Protein AF-A0A959PWI1-F1 (afdb_monomer_lite)

Radius of gyration: 23.61 Å; chains: 1; bounding box: 66×36×61 Å

Secondary structure (DSSP, 8-state):
-EEEEEEEEEEEEE-TT-B-TTS-B-GGG-EEEEEEEEEEEEEEEEEE--SSSEEEEEEEEEEEEEEETTTEEEEEEEEEEEEEEEETTEEEEEEEESTT-EEEEEEE---HHHHHHHHHTTPPPPPSEEEEEEPPEEEEEEEE-EEETTEEE--EEEEEEE-S---

pLDDT: mean 90.98, std 7.16, range [58.31, 98.19]

Foldseek 3Di:
DKDKDKDKDWFAWDCLPQADPVRDGDPVPTDIFMKMKMKIKDKDKDWDDDPAFIKMKIKIWIWMWIDTGQFKIWIKIFMKIKMWTGGPQKIKIKIKTRAVWIKIWMATDDDPSSVVSCVVVVHDDPDRTDIDTAFIKMKIKIWGWDDDDPDIDIDMDIDIDTPPDDD

Sequence (167 aa):
GLSLVRFGIDGIPNTLSLYDSDGSINYDNVVEFSAADYAFFLSYAQPVKIKKGSLSVGGNVKVVRRIIGSFANSWGFGLDLGAQYHLGNFKLGFVGKDITSTFNAWKVNFTEEEKQVLIQTGNTLPDINSSEVTNPSFILGAGYHFGFKKIGFTPEVNLIATTDGRR

Structure (mmCIF, N/CA/C/O backbone):
data_AF-A0A959PWI1-F1
#
_entry.id   AF-A0A959PWI1-F1
#
loop_
_atom_site.group_PDB
_atom_site.id
_atom_site.type_symbol
_atom_site.label_atom_id
_atom_site.label_alt_id
_atom_site.label_comp_id
_atom_site.label_asym_id
_atom_site.label_entity_id
_atom_site.label_seq_id
_atom_site.pdbx_PDB_ins_code
_atom_site.Cartn_x
_atom_site.Cartn_y
_atom_site.Cartn_z
_atom_site.occupancy
_atom_site.B_iso_or_equiv
_atom_site.auth_seq_id
_atom_site.auth_comp_id
_atom_site.auth_asym_id
_atom_site.auth_atom_id
_atom_site.pdbx_PDB_model_num
ATOM 1 N N . GLY A 1 1 ? 13.957 7.698 -1.037 1.00 94.44 1 GLY A N 1
ATOM 2 C CA . GLY A 1 1 ? 12.761 8.554 -1.096 1.00 94.44 1 GLY A CA 1
ATOM 3 C C . GLY A 1 1 ? 11.857 8.231 0.070 1.00 94.44 1 GLY A C 1
ATOM 4 O O . GLY A 1 1 ? 11.845 7.085 0.506 1.00 94.44 1 GLY A O 1
ATOM 5 N N . LEU A 1 2 ? 11.137 9.232 0.564 1.00 96.94 2 LEU A N 1
ATOM 6 C CA . LEU A 1 2 ? 10.097 9.091 1.581 1.00 96.94 2 LEU A CA 1
ATOM 7 C C . LEU A 1 2 ? 8.773 9.526 0.959 1.00 96.94 2 LEU A C 1
ATOM 9 O O . LEU A 1 2 ? 8.745 10.526 0.242 1.00 96.94 2 LEU A O 1
ATOM 13 N N . SER A 1 3 ? 7.700 8.789 1.216 1.00 96.88 3 SER A N 1
ATOM 14 C CA . SER A 1 3 ? 6.357 9.195 0.796 1.00 96.88 3 SER A CA 1
ATOM 15 C C . SER A 1 3 ? 5.309 8.771 1.814 1.00 96.88 3 SER A C 1
ATOM 17 O O . SER A 1 3 ? 5.500 7.798 2.545 1.00 96.88 3 SER A O 1
ATOM 19 N N . LEU A 1 4 ? 4.217 9.526 1.852 1.00 96.56 4 LEU A N 1
ATOM 20 C CA . LEU A 1 4 ? 3.047 9.274 2.675 1.00 96.56 4 LEU A CA 1
ATOM 21 C C . LEU A 1 4 ? 1.815 9.342 1.778 1.00 96.56 4 LEU A C 1
ATOM 23 O O . LEU A 1 4 ? 1.640 10.308 1.037 1.00 96.56 4 LEU A O 1
ATOM 27 N N . VAL A 1 5 ? 0.963 8.332 1.880 1.00 96.44 5 VAL A N 1
ATOM 28 C CA . VAL A 1 5 ? -0.358 8.297 1.256 1.00 96.44 5 VAL A CA 1
ATOM 29 C C . VAL A 1 5 ? -1.400 8.216 2.363 1.00 96.44 5 VAL A C 1
ATOM 31 O O . VAL A 1 5 ? -1.258 7.411 3.282 1.00 96.44 5 VAL A O 1
ATOM 34 N N . ARG A 1 6 ? -2.442 9.045 2.277 1.00 95.50 6 ARG A N 1
ATOM 35 C CA . ARG A 1 6 ? -3.629 8.966 3.135 1.00 95.50 6 ARG A CA 1
ATOM 36 C C . ARG A 1 6 ? -4.852 8.737 2.259 1.00 95.50 6 ARG A C 1
ATOM 38 O O . ARG A 1 6 ? -5.075 9.497 1.319 1.00 95.50 6 ARG A O 1
ATOM 45 N N . PHE A 1 7 ? -5.655 7.749 2.619 1.00 96.38 7 PHE A N 1
ATOM 46 C CA . PHE A 1 7 ? -7.010 7.559 2.118 1.00 96.38 7 PHE A CA 1
ATOM 47 C C . PHE A 1 7 ? -7.975 7.627 3.300 1.00 96.38 7 PHE A C 1
ATOM 49 O O . PHE A 1 7 ? -7.650 7.130 4.373 1.00 96.38 7 PHE A O 1
ATOM 56 N N . GLY A 1 8 ? -9.126 8.273 3.150 1.00 95.25 8 GLY A N 1
ATOM 57 C CA . GLY A 1 8 ? -10.073 8.381 4.251 1.00 95.25 8 GLY A CA 1
ATOM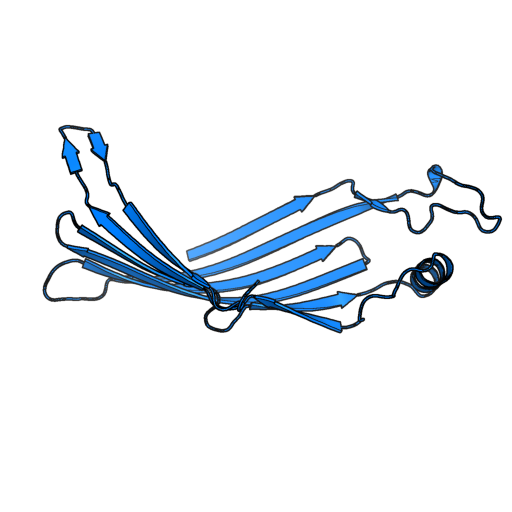 58 C C . GLY A 1 8 ? -11.479 8.715 3.794 1.00 95.25 8 GLY A C 1
ATOM 59 O O . GLY A 1 8 ? -11.670 9.287 2.720 1.00 95.25 8 GLY A O 1
ATOM 60 N N . ILE A 1 9 ? -12.434 8.323 4.626 1.00 96.19 9 ILE A N 1
ATOM 61 C CA . ILE A 1 9 ? -13.864 8.549 4.463 1.00 96.19 9 ILE A CA 1
ATOM 62 C C . ILE A 1 9 ?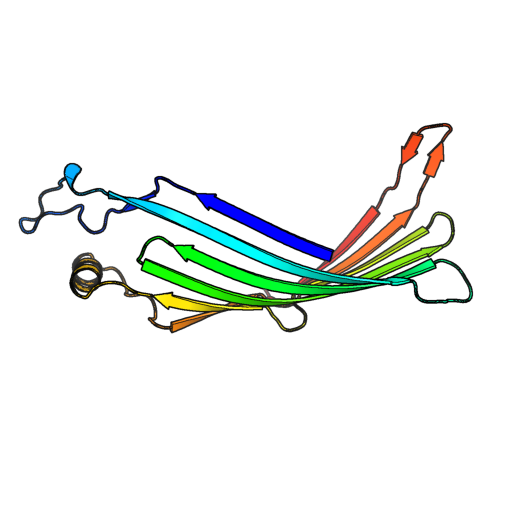 -14.357 9.108 5.795 1.00 96.19 9 ILE A C 1
ATOM 64 O O . ILE A 1 9 ? -14.191 8.472 6.836 1.00 96.19 9 ILE A O 1
ATOM 68 N N . ASP A 1 10 ? -14.937 10.299 5.746 1.00 94.81 10 ASP A N 1
ATOM 69 C CA . ASP A 1 10 ? -15.549 10.962 6.893 1.00 94.81 10 ASP A CA 1
ATOM 70 C C . ASP A 1 10 ? -17.080 10.824 6.814 1.00 94.81 10 ASP A C 1
ATOM 72 O O . ASP A 1 10 ? -17.620 10.491 5.757 1.00 94.81 10 ASP A O 1
ATOM 76 N N . GLY A 1 11 ? -17.779 11.076 7.924 1.00 93.81 11 GLY A N 1
ATOM 77 C CA . GLY A 1 11 ? -19.246 11.098 7.954 1.00 93.81 11 GLY A CA 1
ATOM 78 C C . GLY A 1 11 ? -19.909 9.723 7.841 1.00 93.81 11 GLY A C 1
ATOM 79 O O . GLY A 1 11 ? -20.997 9.607 7.282 1.00 93.81 11 GLY A O 1
ATOM 80 N N . ILE A 1 12 ? -19.260 8.659 8.324 1.00 94.50 12 ILE A N 1
ATOM 81 C CA . ILE A 1 12 ? -19.859 7.322 8.354 1.00 94.50 12 ILE A CA 1
ATOM 82 C C . ILE A 1 12 ? -20.842 7.272 9.534 1.00 94.50 12 ILE A C 1
ATOM 84 O O . ILE A 1 12 ? -20.409 7.453 10.673 1.00 94.50 12 ILE A O 1
ATOM 88 N N . PRO A 1 13 ? -22.143 7.026 9.312 1.00 93.38 13 PRO A N 1
ATOM 89 C CA . PRO A 1 13 ? -23.112 6.960 10.399 1.00 93.38 13 PRO A CA 1
ATOM 90 C C . PRO A 1 13 ? -22.882 5.713 11.265 1.00 93.38 13 PRO A C 1
ATOM 92 O O . PRO A 1 13 ? -22.865 4.586 10.768 1.00 93.38 13 PRO A O 1
ATOM 95 N N . ASN A 1 14 ? -22.720 5.911 12.573 1.00 91.94 14 ASN A N 1
ATOM 96 C CA . ASN A 1 14 ? -22.675 4.859 13.580 1.00 91.94 14 ASN A CA 1
ATOM 97 C C . ASN A 1 14 ? -24.091 4.542 14.066 1.00 91.94 14 ASN A C 1
ATOM 99 O O . ASN A 1 14 ? -24.740 5.369 14.706 1.00 91.94 14 ASN A O 1
ATOM 103 N N . THR A 1 15 ? -24.544 3.319 13.813 1.00 90.25 15 THR A N 1
ATOM 104 C CA . THR A 1 15 ? -25.885 2.854 14.181 1.00 90.25 15 THR A CA 1
ATOM 105 C C . THR A 1 15 ? -25.904 1.956 15.414 1.00 90.25 15 THR A C 1
ATOM 107 O O . THR A 1 15 ? -26.931 1.336 15.678 1.00 90.25 15 THR A O 1
ATOM 110 N N . LEU A 1 16 ? -24.804 1.857 16.174 1.00 87.69 16 LEU A N 1
ATOM 111 C CA . LEU A 1 16 ? -24.778 1.066 17.410 1.00 87.69 16 LEU A CA 1
ATOM 112 C C . LEU A 1 16 ? -25.868 1.526 18.387 1.00 87.69 16 LEU A C 1
ATOM 114 O O . LEU A 1 16 ? -26.552 0.695 18.961 1.00 87.69 16 LEU A O 1
ATOM 118 N N . SER A 1 17 ? -26.113 2.828 18.504 1.00 86.06 17 SER A N 1
ATOM 119 C CA . SER A 1 17 ? -27.112 3.374 19.435 1.00 86.06 17 SER A CA 1
ATOM 120 C C . SER A 1 17 ? -28.470 3.682 18.787 1.00 86.06 17 SER A C 1
ATOM 122 O O . SER A 1 17 ? -29.231 4.481 19.322 1.00 86.06 17 SER A O 1
ATOM 124 N N . LEU A 1 18 ? -28.786 3.093 17.625 1.00 87.56 18 LEU A N 1
ATOM 125 C CA . LEU A 1 18 ? -30.006 3.420 16.866 1.00 87.56 18 LEU A CA 1
ATOM 126 C C . LEU A 1 18 ? -31.306 3.047 17.603 1.00 87.56 18 LEU A C 1
ATOM 128 O O . LEU A 1 18 ? -32.335 3.687 17.390 1.00 87.56 18 LEU A O 1
ATOM 132 N N . TYR A 1 19 ? -31.266 1.998 18.423 1.00 85.44 19 TYR A N 1
ATOM 133 C CA . TYR A 1 19 ? -32.418 1.525 19.183 1.00 85.44 19 TYR A CA 1
ATOM 134 C C . TYR A 1 19 ? -32.322 1.979 20.637 1.00 85.44 19 TYR A C 1
ATOM 136 O O . TYR A 1 19 ? -31.300 1.753 21.289 1.00 85.44 19 TYR A O 1
ATOM 144 N N . ASP A 1 20 ? -33.400 2.565 21.149 1.00 83.81 20 ASP A N 1
ATOM 145 C CA . ASP A 1 20 ? -33.546 2.845 22.574 1.00 83.81 20 ASP A CA 1
ATOM 146 C C . ASP A 1 20 ? -33.855 1.552 23.352 1.00 83.81 20 ASP A C 1
ATOM 148 O O . ASP A 1 20 ? -34.206 0.511 22.790 1.00 83.81 20 ASP A O 1
ATOM 152 N N . SER A 1 21 ? -33.737 1.601 24.682 1.00 81.44 21 SER A N 1
ATOM 153 C CA . SER A 1 21 ? -33.939 0.430 25.556 1.00 81.44 21 SER A CA 1
ATOM 154 C C . SER A 1 21 ? -35.340 -0.196 25.481 1.00 81.44 21 SER A C 1
ATOM 156 O O . SER A 1 21 ? -35.524 -1.337 25.900 1.00 81.44 21 SER A O 1
ATOM 158 N N . ASP A 1 22 ? -36.327 0.541 24.968 1.00 82.69 22 ASP A N 1
ATOM 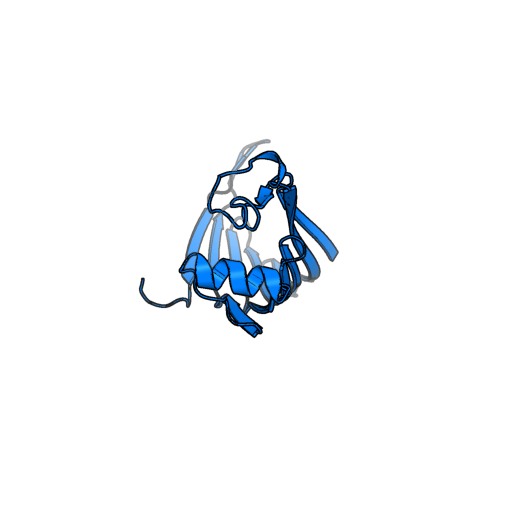159 C CA . ASP A 1 22 ? -37.699 0.075 24.742 1.00 82.69 22 ASP A CA 1
ATOM 160 C C . ASP A 1 22 ? -37.915 -0.524 23.336 1.00 82.69 22 ASP A C 1
ATOM 162 O O . ASP A 1 22 ? -39.016 -0.976 23.017 1.00 82.69 22 ASP A O 1
ATOM 166 N N . GLY A 1 23 ? -36.867 -0.556 22.503 1.00 81.50 23 GLY A N 1
ATOM 167 C CA . GLY A 1 23 ? -36.887 -1.061 21.132 1.00 81.50 23 GLY A CA 1
ATOM 168 C C . GLY A 1 23 ? -37.361 -0.048 20.085 1.00 81.50 23 GLY A C 1
ATOM 169 O O . GLY A 1 23 ? -37.462 -0.407 18.908 1.00 81.50 23 GLY A O 1
ATOM 170 N N . SER A 1 24 ? -37.655 1.196 20.472 1.00 88.75 24 SER A N 1
ATOM 171 C CA . SER A 1 24 ? -37.985 2.266 19.527 1.00 88.75 24 SER A CA 1
ATOM 172 C C . SER A 1 24 ? -36.742 2.762 18.772 1.00 88.75 24 SER A C 1
ATOM 174 O O . SER A 1 24 ? -35.612 2.626 19.238 1.00 88.75 24 SER A O 1
ATOM 176 N N . ILE A 1 25 ? -36.944 3.283 17.555 1.00 89.19 25 ILE A N 1
ATOM 177 C CA . ILE A 1 25 ? -35.861 3.812 16.713 1.00 89.19 25 ILE A CA 1
ATOM 178 C C . ILE A 1 25 ? -35.673 5.293 17.017 1.00 89.19 25 ILE A C 1
ATOM 180 O O . ILE A 1 25 ? -36.618 6.073 16.884 1.00 89.19 25 ILE A O 1
ATOM 184 N N . ASN A 1 26 ? -34.436 5.678 17.313 1.00 89.75 26 ASN A N 1
ATOM 185 C CA . ASN A 1 26 ? -34.058 7.052 17.589 1.00 89.75 26 ASN A CA 1
ATOM 186 C C . ASN A 1 26 ? -32.876 7.477 16.706 1.00 89.75 26 ASN A C 1
ATOM 188 O O . ASN A 1 26 ? -31.718 7.141 16.953 1.00 89.75 26 ASN A O 1
ATOM 192 N N . TYR A 1 27 ? -33.181 8.223 15.641 1.00 89.50 27 TYR A N 1
ATOM 193 C CA . TYR A 1 27 ? -32.173 8.713 14.697 1.00 89.50 27 TYR A CA 1
ATOM 194 C C . TYR A 1 27 ? -31.269 9.800 15.288 1.00 89.50 27 TYR A C 1
ATOM 196 O O . TYR A 1 27 ? -30.164 9.985 14.782 1.00 89.50 27 TYR A O 1
ATOM 204 N N . ASP A 1 28 ? -31.684 10.466 16.370 1.00 91.38 28 ASP A N 1
ATOM 205 C CA . ASP A 1 28 ? -30.864 11.482 17.039 1.00 91.38 28 ASP A CA 1
ATOM 206 C C . ASP A 1 28 ? -29.653 10.853 17.754 1.00 91.38 28 ASP A C 1
ATOM 208 O O . ASP A 1 28 ? -28.665 11.535 18.025 1.00 91.38 28 ASP A O 1
ATOM 212 N N . ASN A 1 29 ? -29.684 9.536 18.002 1.00 88.94 29 ASN A N 1
ATOM 213 C CA . ASN A 1 29 ? -28.569 8.778 18.573 1.00 88.94 29 ASN A CA 1
ATOM 214 C C . ASN A 1 29 ? -27.492 8.398 17.536 1.00 88.94 29 ASN A C 1
ATOM 216 O O . ASN A 1 29 ? -26.442 7.863 17.908 1.00 88.94 29 ASN A O 1
ATOM 220 N N . VAL A 1 30 ? -27.734 8.628 16.239 1.00 90.19 30 VAL A N 1
ATOM 221 C CA . VAL A 1 30 ? -26.766 8.317 15.181 1.00 90.19 30 VAL A CA 1
ATOM 222 C C . VAL A 1 30 ? -25.668 9.374 15.184 1.00 90.19 30 VAL A C 1
ATOM 224 O O . VAL A 1 30 ? -25.877 10.524 14.805 1.00 90.19 30 VAL A O 1
ATOM 227 N N . VAL A 1 31 ? -24.469 8.962 15.585 1.00 91.88 31 VAL A N 1
ATOM 228 C CA . VAL A 1 31 ? -23.263 9.800 15.552 1.00 91.88 31 VAL A CA 1
ATOM 229 C C . VAL A 1 31 ? -22.382 9.419 14.373 1.00 91.88 31 VAL A C 1
ATOM 231 O O . VAL A 1 31 ? -22.376 8.273 13.938 1.00 91.88 31 VAL A O 1
ATOM 234 N N . GLU A 1 32 ? -21.604 10.356 13.849 1.00 93.81 32 GLU A N 1
ATOM 235 C CA . GLU A 1 32 ? -20.686 10.073 12.746 1.00 93.81 32 GLU A CA 1
ATOM 236 C C . GLU A 1 32 ? -19.307 9.631 13.249 1.00 93.81 32 GLU A C 1
ATOM 238 O O . GLU A 1 32 ? -18.803 10.108 14.268 1.00 93.81 32 GLU A O 1
ATOM 243 N N . PHE A 1 33 ? -18.657 8.750 12.493 1.00 94.62 33 PHE A N 1
ATOM 244 C CA . PHE A 1 33 ? -17.242 8.426 12.640 1.00 94.62 33 PHE A CA 1
ATOM 245 C C . PHE A 1 33 ? -16.529 8.492 11.288 1.00 94.62 33 PHE A C 1
ATOM 247 O O . PHE A 1 33 ? -17.148 8.614 10.231 1.00 94.62 33 PHE A O 1
ATOM 254 N N . SER A 1 34 ? -15.202 8.411 11.313 1.00 95.19 34 SER A N 1
ATOM 255 C CA . SER A 1 34 ? -14.381 8.357 10.107 1.00 95.19 34 SER A CA 1
ATOM 256 C C . SER A 1 34 ? -13.518 7.104 10.065 1.00 95.19 34 SER A C 1
ATOM 258 O O . SER A 1 34 ? -13.176 6.514 11.093 1.00 95.19 34 SER A O 1
ATOM 260 N N . ALA A 1 35 ? -13.149 6.701 8.856 1.00 95.69 35 ALA A N 1
ATOM 261 C CA . ALA A 1 35 ? -12.151 5.676 8.609 1.00 95.69 35 ALA A CA 1
ATOM 262 C C . ALA A 1 35 ? -10.994 6.280 7.811 1.00 95.69 35 ALA A C 1
ATOM 264 O O . ALA A 1 35 ? -11.211 7.050 6.874 1.00 95.69 35 ALA A O 1
ATOM 265 N N . ALA A 1 36 ? -9.760 5.946 8.176 1.00 96.56 36 ALA A N 1
ATOM 266 C CA . ALA A 1 36 ? -8.573 6.443 7.500 1.00 96.56 36 ALA A CA 1
ATOM 267 C C . ALA A 1 36 ? -7.445 5.408 7.469 1.00 96.56 36 ALA A C 1
ATOM 269 O O . ALA A 1 36 ? -7.081 4.822 8.489 1.00 96.56 36 ALA A O 1
ATOM 270 N N . ASP A 1 37 ? -6.836 5.285 6.296 1.00 95.19 37 ASP A N 1
ATOM 271 C CA . ASP A 1 37 ? -5.685 4.446 6.008 1.00 95.19 37 ASP A CA 1
ATOM 272 C C . ASP A 1 37 ? -4.489 5.337 5.666 1.00 95.19 37 ASP A C 1
ATOM 274 O O . ASP A 1 37 ? -4.534 6.163 4.750 1.00 95.19 37 ASP A O 1
ATOM 278 N N . TYR A 1 38 ? -3.395 5.150 6.393 1.00 96.12 38 TYR A N 1
ATOM 279 C CA . TYR A 1 38 ? -2.122 5.823 6.172 1.00 96.12 38 TYR A CA 1
ATOM 280 C C . TYR A 1 38 ? -1.088 4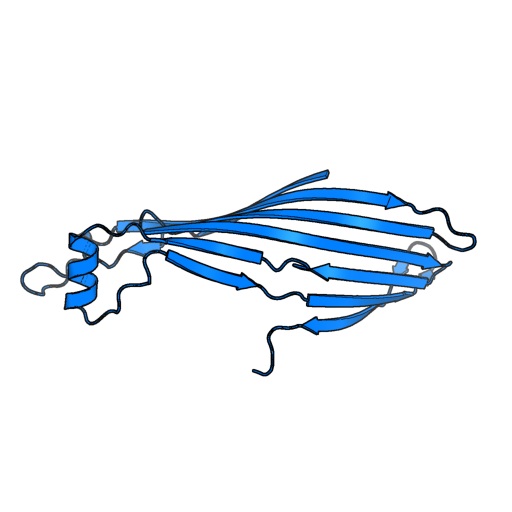.799 5.724 1.00 96.12 38 TYR A C 1
ATOM 282 O O . TYR A 1 38 ? -0.914 3.776 6.378 1.00 96.12 38 TYR A O 1
ATOM 290 N N . ALA A 1 39 ? -0.366 5.082 4.645 1.00 94.81 39 ALA A N 1
ATOM 291 C CA . ALA A 1 39 ? 0.740 4.257 4.179 1.00 94.81 39 ALA A CA 1
ATOM 292 C C . ALA A 1 39 ? 2.006 5.106 4.052 1.00 94.81 39 ALA A C 1
ATOM 294 O O . ALA A 1 39 ? 2.073 6.044 3.253 1.00 94.81 39 ALA A O 1
ATOM 295 N N . PHE A 1 40 ? 3.011 4.766 4.849 1.00 96.56 40 PHE A N 1
ATOM 296 C CA . PHE A 1 40 ? 4.336 5.369 4.825 1.00 96.56 40 PHE A CA 1
ATOM 297 C C . PHE A 1 40 ? 5.274 4.461 4.043 1.00 96.56 40 PHE A C 1
ATOM 299 O O . PHE A 1 40 ? 5.382 3.278 4.359 1.00 96.56 40 PHE A O 1
ATOM 306 N N . PHE A 1 41 ? 5.987 5.014 3.065 1.00 96.12 41 PHE A N 1
ATOM 307 C CA . PHE A 1 41 ? 6.966 4.267 2.284 1.00 96.12 41 PHE A CA 1
ATOM 308 C C . PHE A 1 41 ? 8.354 4.873 2.422 1.00 96.12 41 PHE A C 1
ATOM 310 O O . PHE A 1 41 ? 8.567 6.057 2.135 1.00 96.12 41 PHE A O 1
ATOM 317 N N . LEU A 1 42 ? 9.317 4.022 2.762 1.00 97.25 42 LEU A N 1
ATOM 318 C CA . LEU A 1 42 ? 10.738 4.294 2.607 1.00 97.25 42 LEU A CA 1
ATOM 319 C C . LEU A 1 42 ? 11.239 3.494 1.409 1.00 97.25 42 LEU A C 1
ATOM 321 O O . LEU A 1 42 ? 11.198 2.268 1.409 1.00 97.25 42 LEU A O 1
ATOM 325 N N . SER A 1 43 ? 11.693 4.190 0.372 1.00 96.75 43 SER A N 1
ATOM 326 C CA . SER A 1 43 ? 12.136 3.572 -0.883 1.00 96.75 43 SER A CA 1
ATOM 327 C C . SER A 1 43 ? 13.603 3.861 -1.160 1.00 96.75 43 SER A C 1
ATOM 329 O O . SER A 1 43 ? 14.062 4.995 -0.989 1.00 96.75 43 SER A O 1
ATOM 331 N N . TYR A 1 44 ? 14.323 2.871 -1.670 1.00 96.94 44 TYR A N 1
ATOM 332 C CA . TYR A 1 44 ? 15.693 3.027 -2.146 1.00 96.94 44 TYR A CA 1
ATOM 333 C C . TYR A 1 44 ? 15.883 2.268 -3.456 1.00 96.94 44 TYR A C 1
ATOM 335 O O . TYR A 1 44 ? 15.403 1.148 -3.605 1.00 96.94 44 TYR A O 1
ATOM 343 N N . ALA A 1 45 ? 16.584 2.878 -4.406 1.00 96.81 45 ALA A N 1
ATOM 344 C CA . ALA A 1 45 ? 16.919 2.259 -5.678 1.00 96.81 45 ALA A CA 1
ATOM 345 C C . ALA A 1 45 ? 18.302 2.723 -6.126 1.00 96.81 45 ALA A C 1
ATOM 347 O O . ALA A 1 45 ? 18.694 3.863 -5.871 1.00 96.81 45 ALA A O 1
ATOM 348 N N . GLN A 1 46 ? 19.024 1.839 -6.806 1.00 96.56 46 GLN A N 1
ATOM 349 C CA . GLN A 1 46 ? 20.347 2.119 -7.337 1.00 96.56 46 GLN A CA 1
ATOM 350 C C . GLN A 1 46 ? 20.529 1.503 -8.731 1.00 96.56 46 GLN A C 1
ATOM 352 O O . GLN A 1 46 ? 20.035 0.399 -8.991 1.00 96.56 46 GLN A O 1
ATOM 357 N N . PRO A 1 47 ? 21.249 2.191 -9.634 1.00 96.69 47 PRO A N 1
ATOM 358 C CA . PRO A 1 47 ? 21.699 1.586 -10.875 1.00 96.69 47 PRO A CA 1
ATOM 359 C C . PRO A 1 47 ? 22.790 0.544 -10.592 1.00 96.69 47 PRO A C 1
ATOM 361 O O . PRO A 1 47 ? 23.692 0.764 -9.783 1.00 96.69 47 PRO A O 1
ATOM 364 N N . VAL A 1 48 ? 22.739 -0.579 -11.299 1.00 95.88 48 VAL A N 1
ATOM 365 C CA . VAL A 1 48 ? 23.713 -1.671 -11.233 1.00 95.88 48 VAL A CA 1
ATOM 366 C C . VAL A 1 48 ? 24.537 -1.670 -12.513 1.00 95.88 48 VAL A C 1
ATOM 368 O O . VAL A 1 48 ? 24.001 -1.676 -13.623 1.00 95.88 48 VAL A O 1
ATOM 371 N N . LYS A 1 49 ? 25.866 -1.678 -12.369 1.00 91.38 49 LYS A N 1
ATOM 372 C CA . LYS A 1 49 ? 26.781 -1.717 -13.515 1.00 91.38 49 LYS A CA 1
ATOM 373 C C . LYS A 1 49 ? 26.692 -3.070 -14.214 1.00 91.38 49 LYS A C 1
ATOM 375 O O . LYS A 1 49 ? 26.998 -4.101 -13.623 1.00 91.38 49 LYS A O 1
ATOM 380 N N . ILE A 1 50 ? 26.343 -3.048 -15.494 1.00 93.94 50 ILE A N 1
ATOM 381 C CA . ILE A 1 50 ? 26.264 -4.230 -16.354 1.00 93.94 50 ILE A CA 1
ATOM 382 C C . ILE A 1 50 ? 26.887 -3.936 -17.720 1.00 93.94 50 ILE A C 1
ATOM 384 O O . ILE A 1 50 ? 26.976 -2.787 -18.142 1.00 93.94 50 ILE A O 1
ATOM 388 N N . LYS A 1 51 ? 27.343 -4.983 -18.420 1.00 90.56 51 LYS A N 1
ATOM 389 C CA . LYS A 1 51 ? 28.101 -4.841 -19.678 1.00 90.56 51 LYS A CA 1
ATOM 390 C C . LYS A 1 51 ? 27.276 -4.268 -20.837 1.00 90.56 51 LYS A C 1
ATOM 392 O O . LYS A 1 51 ? 27.849 -3.682 -21.749 1.00 90.56 51 LYS A O 1
ATOM 397 N N . LYS A 1 52 ? 25.956 -4.481 -20.841 1.00 91.31 52 LYS A N 1
ATOM 398 C CA . LYS A 1 52 ? 25.036 -4.016 -21.890 1.00 91.31 52 LYS A CA 1
ATOM 399 C C . LYS A 1 52 ? 23.717 -3.557 -21.278 1.00 91.31 52 LYS A C 1
ATOM 401 O O . LYS A 1 52 ? 23.097 -4.318 -20.539 1.00 91.31 52 LYS A O 1
ATOM 406 N N . GLY A 1 53 ? 23.263 -2.370 -21.666 1.00 92.31 53 GLY A N 1
ATOM 407 C CA . GLY A 1 53 ? 22.025 -1.773 -21.167 1.00 92.31 53 GLY A CA 1
ATOM 408 C C . GLY A 1 53 ? 22.185 -1.112 -19.796 1.00 92.31 53 GLY A C 1
ATOM 409 O O . GLY A 1 53 ? 23.298 -0.918 -19.312 1.00 92.31 53 GLY A O 1
ATOM 410 N N . SER A 1 54 ? 21.057 -0.757 -19.191 1.00 95.94 54 SER A N 1
ATOM 411 C CA . SER A 1 54 ? 20.971 -0.126 -17.874 1.00 95.94 54 SER A CA 1
ATOM 412 C C . SER A 1 54 ? 20.039 -0.939 -16.990 1.00 95.94 54 SER A C 1
ATOM 414 O O . SER A 1 54 ? 18.884 -1.142 -17.355 1.00 95.94 54 SER A O 1
ATOM 416 N N . LEU A 1 55 ? 20.538 -1.425 -15.857 1.00 97.50 55 LEU A N 1
ATOM 417 C CA . LEU A 1 55 ? 19.740 -2.116 -14.850 1.00 97.50 55 LEU A CA 1
ATOM 418 C C . LEU A 1 55 ? 19.644 -1.227 -13.619 1.00 97.50 55 LEU A C 1
ATOM 420 O O . LEU A 1 55 ? 20.662 -0.775 -13.105 1.00 97.50 55 LEU A O 1
ATOM 424 N N . SER A 1 56 ? 18.434 -1.034 -13.124 1.00 97.94 56 SER A N 1
ATOM 425 C CA . SER A 1 56 ? 18.166 -0.419 -11.832 1.00 97.94 56 SER A CA 1
ATOM 426 C C . SER A 1 56 ? 17.450 -1.429 -10.960 1.00 97.94 56 SER A C 1
ATOM 428 O O . SER A 1 56 ? 16.509 -2.079 -11.411 1.00 97.94 56 SER A O 1
ATOM 430 N N . VAL A 1 57 ? 17.881 -1.548 -9.712 1.00 98.00 57 VAL A N 1
ATOM 431 C CA . VAL A 1 57 ? 17.218 -2.381 -8.706 1.00 98.00 57 VAL A CA 1
ATOM 432 C C . VAL A 1 57 ? 16.869 -1.523 -7.508 1.00 98.00 57 VAL A C 1
ATOM 434 O O . VAL A 1 57 ? 17.564 -0.555 -7.197 1.00 98.00 57 VAL A O 1
ATOM 437 N N . GLY A 1 58 ? 15.792 -1.865 -6.826 1.00 97.44 58 GLY A N 1
ATOM 438 C CA . GLY A 1 58 ? 15.365 -1.146 -5.645 1.00 97.44 58 GLY A CA 1
ATOM 439 C C . GLY A 1 58 ? 14.364 -1.931 -4.829 1.00 97.44 58 GLY A C 1
ATOM 440 O O . GLY A 1 58 ? 13.933 -3.020 -5.201 1.00 97.44 58 GLY A O 1
ATOM 441 N N . GLY A 1 59 ? 13.993 -1.343 -3.707 1.00 96.62 59 GLY A N 1
ATOM 442 C CA . GLY A 1 59 ? 12.971 -1.870 -2.830 1.00 96.62 59 GLY A CA 1
ATOM 443 C C . GLY A 1 59 ? 12.279 -0.761 -2.068 1.00 96.62 59 GLY A C 1
ATOM 444 O O . GLY A 1 59 ? 12.769 0.374 -1.994 1.00 96.62 59 GLY A O 1
ATOM 445 N N . ASN A 1 60 ? 11.131 -1.104 -1.503 1.00 95.62 60 ASN A N 1
ATOM 446 C CA . ASN A 1 60 ? 10.459 -0.257 -0.540 1.00 95.62 60 ASN A CA 1
ATOM 447 C C . ASN A 1 60 ? 10.070 -1.057 0.699 1.00 95.62 60 ASN A C 1
ATOM 449 O O . ASN A 1 60 ? 9.739 -2.237 0.618 1.00 95.62 60 ASN A O 1
ATOM 453 N N . VAL A 1 61 ? 10.136 -0.382 1.840 1.00 95.44 61 VAL A N 1
ATOM 454 C CA . VAL A 1 61 ? 9.480 -0.806 3.070 1.00 95.44 61 VAL A CA 1
ATOM 455 C C . VAL A 1 61 ? 8.231 0.046 3.211 1.00 95.44 61 VAL A C 1
ATOM 457 O O . VAL A 1 61 ? 8.311 1.274 3.082 1.00 95.44 61 VAL A O 1
ATOM 460 N N . LYS A 1 62 ? 7.102 -0.599 3.495 1.00 93.94 62 LYS A N 1
ATOM 461 C CA . LYS A 1 62 ? 5.828 0.060 3.770 1.00 93.94 62 LYS A CA 1
ATOM 462 C C . LYS A 1 62 ? 5.410 -0.176 5.214 1.00 93.94 62 LYS A C 1
ATOM 464 O O . LYS A 1 62 ? 5.517 -1.290 5.724 1.00 93.94 62 LYS A O 1
ATOM 469 N N . VAL A 1 63 ? 4.911 0.876 5.847 1.00 94.56 63 VAL A N 1
ATOM 470 C CA . VAL A 1 63 ? 4.218 0.809 7.132 1.00 94.56 63 VAL A CA 1
ATOM 471 C C . VAL A 1 63 ? 2.814 1.346 6.921 1.00 94.56 63 VAL A C 1
ATOM 473 O O . VAL A 1 63 ? 2.645 2.484 6.483 1.00 94.56 63 VAL A O 1
ATOM 476 N N . VAL A 1 64 ? 1.816 0.522 7.205 1.00 93.69 64 VAL A N 1
ATOM 477 C CA . VAL A 1 64 ? 0.401 0.843 7.025 1.00 93.69 64 VAL A CA 1
ATOM 478 C C . VAL A 1 64 ? -0.238 1.020 8.396 1.00 93.69 64 VAL A C 1
ATOM 480 O O . VAL A 1 64 ? -0.009 0.220 9.297 1.00 93.69 64 VAL A O 1
ATOM 483 N N . ARG A 1 65 ? -1.030 2.074 8.574 1.00 94.62 65 ARG A N 1
ATOM 484 C CA . ARG A 1 65 ? -1.846 2.305 9.764 1.00 94.62 65 ARG A CA 1
ATOM 485 C C . ARG A 1 65 ? -3.284 2.512 9.325 1.00 94.62 65 ARG A C 1
ATOM 487 O O . ARG A 1 65 ? -3.571 3.517 8.681 1.00 94.62 65 ARG A O 1
ATOM 494 N N . ARG A 1 66 ? -4.171 1.590 9.693 1.00 94.31 66 ARG A N 1
ATOM 495 C CA . ARG A 1 66 ? -5.618 1.742 9.487 1.00 94.31 66 ARG A CA 1
ATOM 496 C C . ARG A 1 66 ? -6.290 2.172 10.779 1.00 94.31 66 ARG A C 1
ATOM 498 O O . ARG A 1 66 ? -5.875 1.757 11.866 1.00 94.31 66 ARG A O 1
ATOM 505 N N . ILE A 1 67 ? -7.299 3.023 10.674 1.00 95.06 67 ILE A N 1
ATOM 506 C CA . ILE A 1 67 ? -8.092 3.538 11.792 1.00 95.06 67 ILE A CA 1
ATOM 507 C C . ILE A 1 67 ? -9.554 3.534 11.352 1.00 95.06 67 ILE A C 1
ATOM 509 O O . ILE A 1 67 ? -9.875 4.066 10.294 1.00 95.06 67 ILE A O 1
ATOM 513 N N . ILE A 1 68 ? -10.431 2.947 12.160 1.00 93.19 68 ILE A N 1
ATOM 514 C CA . ILE A 1 68 ? -11.878 2.901 11.948 1.00 93.19 68 ILE A CA 1
ATOM 515 C C . ILE A 1 68 ? -12.534 3.423 13.225 1.00 93.19 68 ILE A C 1
ATOM 517 O O . ILE A 1 68 ? -12.673 2.682 14.202 1.00 93.19 68 ILE A O 1
ATOM 521 N N . GLY A 1 69 ? -12.893 4.708 13.229 1.00 90.75 69 GLY A N 1
ATOM 522 C CA . GLY A 1 69 ? -13.446 5.403 14.389 1.00 90.75 69 GLY A CA 1
ATOM 523 C C . GLY A 1 69 ? -12.624 5.177 15.663 1.00 90.75 69 GLY A C 1
ATOM 524 O O . GLY A 1 69 ? -11.397 5.055 15.631 1.00 90.75 69 GLY A O 1
ATOM 525 N N . SER A 1 70 ? -13.320 5.076 16.793 1.00 87.44 70 SER A N 1
ATOM 526 C CA . SER A 1 70 ? -12.776 4.561 18.058 1.00 87.44 70 SER A CA 1
ATOM 527 C C . SER A 1 70 ? -12.720 3.028 18.100 1.00 87.44 70 SER A C 1
ATOM 529 O O . SER A 1 70 ? -12.064 2.461 18.972 1.00 87.44 70 SER A O 1
ATOM 531 N N . PHE A 1 71 ? -13.375 2.350 17.154 1.00 88.25 71 PHE A N 1
ATOM 532 C CA . PHE A 1 71 ? -13.682 0.923 17.226 1.00 88.25 71 PHE A CA 1
ATOM 533 C C . PHE A 1 71 ? -12.491 0.032 16.918 1.00 88.25 71 PHE A C 1
ATOM 535 O O . PHE A 1 71 ? -12.291 -0.974 17.593 1.00 88.25 71 PHE A O 1
ATOM 542 N N . ALA A 1 72 ? -11.689 0.364 15.906 1.00 90.06 72 ALA A N 1
ATOM 543 C CA . ALA A 1 72 ? -10.605 -0.510 15.480 1.00 90.06 72 ALA A CA 1
ATOM 544 C C . ALA A 1 72 ? -9.429 0.253 14.879 1.00 90.06 72 ALA A C 1
ATOM 546 O O . ALA A 1 72 ? -9.567 1.318 14.282 1.00 90.06 72 ALA A O 1
ATOM 547 N N . ASN A 1 73 ? -8.237 -0.313 15.020 1.00 92.94 73 ASN A N 1
ATOM 548 C CA . ASN A 1 73 ? -7.063 0.144 14.290 1.00 92.94 73 ASN A CA 1
ATOM 549 C C . ASN A 1 73 ? -6.136 -1.024 13.966 1.00 92.94 73 ASN A C 1
ATOM 551 O O . ASN A 1 73 ? -6.192 -2.053 14.637 1.00 92.94 73 ASN A O 1
ATOM 555 N N . SER A 1 74 ? -5.279 -0.859 12.961 1.00 92.69 74 SER A N 1
ATOM 556 C CA . SER A 1 74 ? -4.279 -1.866 12.617 1.00 92.69 74 SER A CA 1
ATOM 557 C C . SER A 1 74 ? -2.926 -1.277 12.274 1.00 92.69 74 SER A C 1
ATOM 559 O O . SER A 1 74 ? -2.830 -0.148 11.795 1.00 92.69 74 SER A O 1
ATOM 561 N N . TRP A 1 75 ? -1.880 -2.067 12.496 1.00 92.50 75 TRP A N 1
ATOM 562 C CA . TRP A 1 75 ? -0.549 -1.793 11.970 1.00 92.50 75 TRP A CA 1
ATOM 563 C C . TRP A 1 75 ? -0.122 -2.895 11.018 1.00 92.50 75 TRP A C 1
ATOM 565 O O . TRP A 1 75 ? -0.190 -4.075 11.362 1.00 92.50 75 TRP A O 1
ATOM 575 N N . GLY A 1 76 ? 0.340 -2.471 9.847 1.00 90.88 76 GLY A N 1
ATOM 576 C CA . GLY A 1 76 ? 0.820 -3.300 8.761 1.00 90.88 76 GLY A CA 1
ATOM 577 C C . GLY A 1 76 ? 2.267 -3.012 8.410 1.00 90.88 76 GLY A C 1
ATOM 578 O O . GLY A 1 76 ? 2.685 -1.856 8.400 1.00 90.88 76 GLY A O 1
ATOM 579 N N . PHE A 1 77 ? 3.021 -4.051 8.067 1.00 92.25 77 PHE A N 1
ATOM 580 C CA . PHE A 1 77 ? 4.394 -3.925 7.578 1.00 92.25 77 PHE A CA 1
ATOM 581 C C . PHE A 1 77 ? 4.573 -4.776 6.338 1.00 92.25 77 PHE A C 1
ATOM 583 O O . PHE A 1 77 ? 4.192 -5.940 6.352 1.00 92.25 77 PHE A O 1
ATOM 590 N N . GLY A 1 78 ? 5.183 -4.211 5.302 1.00 91.12 78 GLY A N 1
ATOM 591 C CA . GLY A 1 78 ? 5.452 -4.925 4.062 1.00 91.12 78 GLY A CA 1
ATOM 592 C C . GLY A 1 78 ? 6.771 -4.519 3.431 1.00 91.12 78 GLY A C 1
ATOM 593 O O . GLY A 1 78 ? 7.323 -3.449 3.710 1.00 91.12 78 GLY A O 1
ATOM 594 N N . LEU A 1 79 ? 7.259 -5.378 2.545 1.00 94.75 79 LEU A N 1
ATOM 595 C CA . LEU A 1 79 ? 8.468 -5.152 1.772 1.00 94.75 79 LEU A CA 1
ATOM 596 C C . LEU A 1 79 ? 8.220 -5.512 0.312 1.00 94.75 79 LEU A C 1
ATOM 598 O O . LEU A 1 79 ? 7.774 -6.617 0.008 1.00 94.75 79 LEU A O 1
ATOM 602 N N . ASP A 1 80 ? 8.570 -4.596 -0.581 1.00 94.94 80 ASP A N 1
ATOM 603 C CA . ASP A 1 80 ? 8.540 -4.834 -2.019 1.00 94.94 80 ASP A CA 1
ATOM 604 C C . ASP A 1 80 ? 9.947 -4.712 -2.606 1.00 94.94 80 ASP A C 1
ATOM 606 O O . ASP A 1 80 ? 10.782 -3.938 -2.125 1.00 94.94 80 ASP A O 1
ATOM 610 N N . LEU A 1 81 ? 10.182 -5.414 -3.711 1.00 96.75 81 LEU A N 1
ATOM 611 C CA . LEU A 1 81 ? 11.374 -5.273 -4.541 1.00 96.75 81 LEU A CA 1
ATOM 612 C C . LEU A 1 81 ? 10.984 -4.977 -5.986 1.00 96.75 81 LEU A C 1
ATOM 614 O O . LEU A 1 81 ? 9.949 -5.422 -6.483 1.00 96.75 81 LEU A O 1
ATOM 618 N N . GLY A 1 82 ? 11.848 -4.244 -6.677 1.00 97.25 82 GLY A N 1
ATOM 619 C CA . GLY A 1 82 ? 11.679 -3.908 -8.080 1.00 97.25 82 GLY A CA 1
ATOM 620 C C . GLY A 1 82 ? 12.999 -3.932 -8.835 1.00 97.25 82 GLY A C 1
ATOM 621 O O . GLY A 1 82 ? 14.049 -3.567 -8.305 1.00 97.25 82 GLY A O 1
ATOM 622 N N . ALA A 1 83 ? 12.933 -4.330 -10.098 1.00 97.88 83 ALA A N 1
ATOM 623 C CA . ALA A 1 83 ? 14.034 -4.237 -11.040 1.00 97.88 83 ALA A CA 1
ATOM 624 C C . ALA A 1 83 ? 13.524 -3.711 -12.385 1.00 97.88 83 ALA A C 1
ATOM 626 O O . ALA A 1 83 ? 12.446 -4.088 -12.842 1.00 97.88 83 ALA A O 1
ATOM 627 N N . GLN A 1 84 ? 14.300 -2.843 -13.024 1.00 97.56 84 GLN A N 1
ATOM 628 C CA . GLN A 1 84 ? 14.030 -2.339 -14.368 1.00 97.56 84 GLN A CA 1
ATOM 629 C C . GLN A 1 84 ? 15.292 -2.446 -15.209 1.00 97.56 84 GLN A C 1
ATOM 631 O O . GLN A 1 84 ? 16.343 -1.935 -14.823 1.00 97.56 84 GLN A O 1
ATOM 636 N N . TYR A 1 85 ? 15.185 -3.101 -16.358 1.00 97.69 85 TYR A N 1
ATOM 637 C CA . TYR A 1 85 ? 16.272 -3.277 -17.305 1.00 97.69 85 TYR A CA 1
ATOM 638 C C . TYR A 1 85 ? 15.929 -2.628 -18.643 1.00 97.69 85 TYR A C 1
ATOM 640 O O . TYR A 1 85 ? 14.933 -2.969 -19.275 1.00 97.69 85 TYR A O 1
ATOM 648 N N . HIS A 1 86 ? 16.763 -1.693 -19.088 1.00 96.56 86 HIS A N 1
ATOM 649 C CA . HIS A 1 86 ? 16.628 -1.012 -20.369 1.00 96.56 86 HIS A CA 1
ATOM 650 C C . HIS A 1 86 ? 17.749 -1.440 -21.318 1.00 96.56 86 HIS A C 1
ATOM 652 O O . HIS A 1 86 ? 18.933 -1.305 -20.996 1.00 96.56 86 HIS A O 1
ATOM 658 N N . LEU A 1 87 ? 17.384 -1.899 -22.514 1.00 95.75 87 LEU A N 1
ATOM 659 C CA . LEU A 1 87 ? 18.318 -2.273 -23.574 1.00 95.75 87 LEU A CA 1
ATOM 660 C C . LEU A 1 87 ? 17.882 -1.648 -24.902 1.00 95.75 87 LEU A C 1
ATOM 662 O O . LEU A 1 87 ? 17.009 -2.164 -25.599 1.00 95.75 87 LEU A O 1
ATOM 666 N N . GLY A 1 88 ? 18.501 -0.520 -25.256 1.00 94.00 88 GLY A N 1
ATOM 667 C CA . GLY A 1 88 ? 18.059 0.281 -26.397 1.00 94.00 88 GLY A CA 1
ATOM 668 C C . GLY A 1 88 ? 16.611 0.727 -26.197 1.00 94.00 88 GLY A C 1
ATOM 669 O O . GLY A 1 88 ? 16.300 1.389 -25.210 1.00 94.00 88 GLY A O 1
ATOM 670 N N . ASN A 1 89 ? 15.727 0.319 -27.106 1.00 95.88 89 ASN A N 1
ATOM 671 C CA . ASN A 1 89 ? 14.295 0.606 -27.019 1.00 95.88 89 ASN A CA 1
ATOM 672 C C . ASN A 1 89 ? 13.522 -0.386 -26.136 1.00 95.88 89 ASN A C 1
ATOM 674 O O . ASN A 1 89 ? 12.383 -0.100 -25.775 1.00 95.88 89 ASN A O 1
ATOM 678 N N . PHE A 1 90 ? 14.103 -1.533 -25.775 1.00 97.31 90 PHE A N 1
ATOM 679 C CA . PHE A 1 90 ? 13.443 -2.502 -24.901 1.00 97.31 90 PHE A CA 1
ATOM 680 C C . PHE A 1 90 ? 13.491 -2.057 -23.443 1.00 97.31 90 PHE A C 1
ATOM 682 O O . PHE A 1 90 ? 14.530 -1.611 -22.947 1.00 97.31 90 PHE A O 1
ATOM 689 N N . LYS A 1 91 ? 12.375 -2.251 -22.746 1.00 97.81 91 LYS A N 1
ATOM 690 C CA . LYS A 1 91 ? 12.231 -2.065 -21.306 1.00 97.81 91 LYS A CA 1
ATOM 691 C C . LYS A 1 91 ? 11.653 -3.340 -20.713 1.00 97.81 91 LYS A C 1
ATOM 693 O O . LYS A 1 91 ? 10.590 -3.781 -21.132 1.00 97.81 91 LYS A O 1
ATOM 698 N N . LEU A 1 92 ? 12.349 -3.926 -19.754 1.00 98.00 92 LEU A N 1
ATOM 699 C CA . LEU A 1 92 ? 11.871 -5.055 -18.968 1.00 98.00 92 LEU A CA 1
ATOM 700 C C . LEU A 1 92 ? 11.721 -4.606 -17.519 1.00 98.00 92 LEU A C 1
ATOM 702 O O . LEU A 1 92 ? 12.569 -3.879 -17.000 1.00 98.00 92 LEU A O 1
ATOM 706 N N . GLY A 1 93 ? 10.651 -5.041 -16.873 1.00 97.69 93 GLY A N 1
ATOM 707 C CA . GLY A 1 93 ? 10.339 -4.723 -15.490 1.00 97.69 93 GLY A CA 1
ATOM 708 C C . GLY A 1 93 ? 10.016 -5.982 -14.704 1.00 97.69 93 GLY A C 1
ATOM 709 O O . GLY A 1 93 ? 9.387 -6.907 -15.213 1.00 97.69 93 GLY A O 1
ATOM 710 N N . PHE A 1 94 ? 10.430 -5.998 -13.448 1.00 97.94 94 PHE A N 1
ATOM 711 C CA . PHE A 1 94 ? 9.984 -6.965 -12.460 1.00 97.94 94 PHE A CA 1
ATOM 712 C C . PHE A 1 94 ? 9.606 -6.227 -11.183 1.00 97.94 94 PHE A C 1
ATOM 714 O O . PHE A 1 94 ? 10.349 -5.356 -10.726 1.00 97.94 94 PHE A O 1
ATOM 721 N N . VAL A 1 95 ? 8.472 -6.593 -10.595 1.00 97.50 95 VAL A N 1
ATOM 722 C CA . VAL A 1 95 ? 8.054 -6.136 -9.270 1.00 97.50 95 VAL A CA 1
ATOM 723 C C . VAL A 1 95 ? 7.602 -7.348 -8.470 1.00 97.50 95 VAL A C 1
ATOM 725 O O . VAL A 1 95 ? 6.703 -8.066 -8.899 1.00 97.50 95 VAL A O 1
ATOM 728 N N . GLY A 1 96 ? 8.203 -7.556 -7.303 1.00 96.44 96 GLY A N 1
ATOM 729 C CA . GLY A 1 96 ? 7.684 -8.449 -6.272 1.00 96.44 96 GLY A CA 1
ATOM 730 C C . GLY A 1 96 ? 7.088 -7.602 -5.158 1.00 96.44 96 GLY A C 1
ATOM 731 O O . GLY A 1 96 ? 7.827 -6.891 -4.477 1.00 96.44 96 GLY A O 1
ATOM 732 N N . LYS A 1 97 ? 5.768 -7.642 -4.998 1.00 92.31 97 LYS A N 1
ATOM 733 C CA . LYS A 1 97 ? 5.052 -6.939 -3.931 1.00 92.31 97 LYS A CA 1
ATOM 734 C C . LYS A 1 97 ? 4.854 -7.858 -2.738 1.00 92.31 97 LYS A C 1
ATOM 736 O O . LYS A 1 97 ? 4.588 -9.045 -2.926 1.00 92.31 97 LYS A O 1
ATOM 741 N N . ASP A 1 98 ? 4.946 -7.280 -1.547 1.00 88.00 98 ASP A N 1
ATOM 742 C CA . AS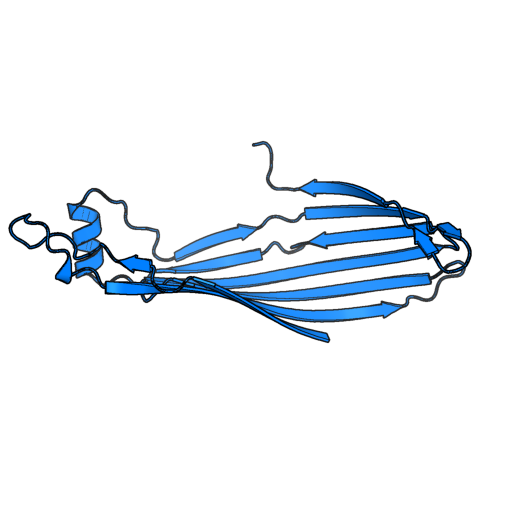P A 1 98 ? 4.661 -7.921 -0.267 1.00 88.00 98 ASP A CA 1
ATOM 743 C C . ASP A 1 98 ? 5.437 -9.239 -0.120 1.00 88.00 98 ASP A C 1
ATOM 745 O O . ASP A 1 98 ? 4.883 -10.272 0.232 1.00 88.00 98 ASP A O 1
ATOM 749 N N . ILE A 1 99 ? 6.739 -9.221 -0.425 1.00 84.00 99 ILE A N 1
ATOM 750 C CA . ILE A 1 99 ? 7.599 -10.418 -0.487 1.00 84.00 99 ILE A CA 1
ATOM 751 C C . ILE A 1 99 ? 7.679 -11.124 0.869 1.00 84.00 99 ILE A C 1
ATOM 753 O O . ILE A 1 99 ? 7.752 -12.348 0.929 1.00 84.00 99 ILE A O 1
ATOM 757 N N . THR A 1 100 ? 7.629 -10.362 1.960 1.00 77.50 100 THR A N 1
ATOM 758 C CA . THR A 1 100 ? 7.557 -10.887 3.332 1.00 77.50 100 THR A CA 1
ATOM 759 C C . THR A 1 100 ? 6.121 -11.116 3.808 1.00 77.50 100 THR A C 1
ATOM 761 O O . THR A 1 100 ? 5.913 -11.363 4.991 1.00 77.50 100 THR A O 1
ATOM 764 N N . SER A 1 101 ? 5.139 -11.020 2.907 1.00 80.44 101 SER A N 1
ATOM 765 C CA . SER A 1 101 ? 3.731 -10.721 3.199 1.00 80.44 101 SER A CA 1
ATOM 766 C C . SER A 1 101 ? 3.554 -9.380 3.920 1.00 80.44 101 SER A C 1
ATOM 768 O O . SER A 1 101 ? 4.492 -8.846 4.521 1.00 80.44 101 SER A O 1
ATOM 770 N N . THR A 1 102 ? 2.344 -8.825 3.851 1.00 77.88 102 THR A N 1
ATOM 771 C CA . THR A 1 102 ? 1.953 -7.699 4.708 1.00 77.88 102 THR A CA 1
ATOM 772 C C . THR A 1 102 ? 0.965 -8.184 5.751 1.00 77.88 102 THR A C 1
ATOM 774 O O . THR A 1 102 ? -0.155 -8.551 5.412 1.00 77.88 102 THR A O 1
ATOM 777 N N . PHE A 1 103 ? 1.388 -8.191 7.015 1.00 81.81 103 PHE A N 1
ATOM 778 C CA . PHE A 1 103 ? 0.548 -8.565 8.153 1.00 81.81 103 PHE A CA 1
ATOM 779 C C . PHE A 1 103 ? -0.039 -7.311 8.777 1.00 81.81 103 PHE A C 1
ATOM 781 O O . PHE A 1 103 ? 0.721 -6.513 9.315 1.00 81.81 103 PHE A O 1
ATOM 788 N N . ASN A 1 104 ? -1.357 -7.144 8.731 1.00 82.31 104 ASN A N 1
ATOM 789 C CA . ASN A 1 104 ? -2.073 -6.127 9.489 1.00 82.31 104 ASN A CA 1
ATOM 790 C C . ASN A 1 104 ? -2.601 -6.746 10.782 1.00 82.31 104 ASN A C 1
ATOM 792 O O . ASN A 1 104 ? -3.558 -7.519 10.757 1.00 82.31 104 ASN A O 1
ATOM 796 N N . ALA A 1 105 ? -1.988 -6.391 11.909 1.00 84.50 105 ALA A N 1
ATOM 797 C CA . ALA A 1 105 ? -2.496 -6.759 13.224 1.00 84.50 105 ALA A CA 1
ATOM 798 C C . ALA A 1 105 ? -3.585 -5.768 13.636 1.00 84.50 105 ALA A C 1
ATOM 800 O O . ALA A 1 105 ? -3.296 -4.588 13.853 1.00 84.50 105 ALA A O 1
ATOM 801 N N . TRP A 1 106 ? -4.821 -6.245 13.718 1.00 88.62 106 TRP A N 1
ATOM 802 C CA . TRP A 1 106 ? -5.985 -5.472 14.123 1.00 88.62 106 TRP A CA 1
ATOM 803 C C . TRP A 1 106 ? -6.171 -5.514 15.635 1.00 88.62 106 TRP A C 1
ATOM 805 O O . TRP A 1 106 ? -6.025 -6.561 16.264 1.00 88.62 106 TRP A O 1
ATOM 815 N N . LYS A 1 107 ? -6.546 -4.369 16.203 1.00 86.56 107 LYS A N 1
ATOM 816 C CA . LYS A 1 107 ? -7.000 -4.236 17.583 1.00 86.56 107 LYS A CA 1
ATOM 817 C C . LYS A 1 107 ? -8.382 -3.606 17.603 1.00 86.56 107 LYS A C 1
ATOM 819 O O . LYS A 1 107 ? -8.545 -2.472 17.140 1.00 86.56 107 LYS A O 1
ATOM 824 N N . VAL A 1 108 ? -9.334 -4.316 18.196 1.00 87.12 108 VAL A N 1
ATOM 825 C CA . VAL A 1 108 ? -10.707 -3.848 18.409 1.00 87.12 108 VAL A CA 1
ATOM 826 C C . VAL A 1 108 ? -10.847 -3.273 19.825 1.00 87.12 108 VAL A C 1
ATOM 828 O O . VAL A 1 108 ? -10.337 -3.850 20.783 1.00 87.12 108 VAL A O 1
ATOM 831 N N . ASN A 1 109 ? -11.515 -2.126 19.965 1.00 85.56 109 ASN A N 1
ATOM 832 C CA . ASN A 1 109 ? -11.627 -1.350 21.207 1.00 85.56 109 ASN A CA 1
ATOM 833 C C . ASN A 1 109 ? -13.086 -0.994 21.562 1.00 85.56 109 ASN A C 1
ATOM 835 O O . ASN A 1 109 ? -13.323 0.081 22.106 1.00 85.56 109 ASN A O 1
ATOM 839 N N . PHE A 1 110 ? -14.051 -1.871 21.264 1.00 86.94 110 PHE A N 1
ATOM 840 C CA . PHE A 1 110 ? -15.444 -1.664 21.685 1.00 86.94 110 PHE A CA 1
ATOM 841 C C . PHE A 1 110 ? -15.574 -1.595 23.212 1.00 86.94 110 PHE A C 1
ATOM 843 O O . PHE A 1 110 ? -14.936 -2.386 23.926 1.00 86.94 110 PHE A O 1
ATOM 850 N N . THR A 1 111 ? -16.430 -0.697 23.705 1.00 87.38 111 THR A N 1
ATOM 851 C CA . THR A 1 111 ? -16.839 -0.682 25.116 1.00 87.38 111 THR A CA 1
ATOM 852 C C . THR A 1 111 ? -17.684 -1.911 25.440 1.00 87.38 111 THR A C 1
ATOM 854 O O . THR A 1 111 ? -18.127 -2.643 24.551 1.00 87.38 111 THR A O 1
ATOM 857 N N . GLU A 1 112 ? -17.885 -2.190 26.726 1.00 85.69 112 G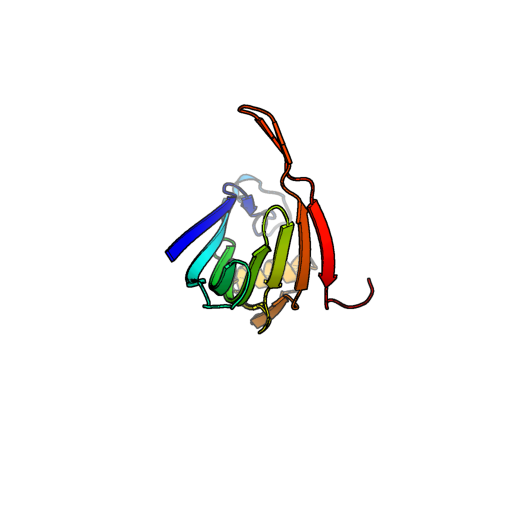LU A N 1
ATOM 858 C CA . GLU A 1 112 ? -18.686 -3.350 27.112 1.00 85.69 112 GLU A CA 1
ATOM 859 C C . GLU A 1 112 ? -20.149 -3.175 26.688 1.00 85.69 112 GLU A C 1
ATOM 861 O O . GLU A 1 112 ? -20.764 -4.116 26.196 1.00 85.69 112 GLU A O 1
ATOM 866 N N . GLU A 1 113 ? -20.667 -1.952 26.758 1.00 85.69 113 GLU A N 1
ATOM 867 C CA . GLU A 1 113 ? -22.007 -1.589 26.301 1.00 85.69 113 GLU A CA 1
ATOM 868 C C . GLU A 1 113 ? -22.167 -1.836 24.794 1.00 85.69 113 GLU A C 1
ATOM 870 O O . GLU A 1 113 ? -23.119 -2.495 24.376 1.00 85.69 113 GLU A O 1
ATOM 875 N N . GLU A 1 114 ? -21.206 -1.396 23.976 1.00 88.00 114 GLU A N 1
ATOM 876 C CA . GLU A 1 114 ? -21.220 -1.614 22.522 1.00 88.00 114 GLU A CA 1
ATOM 877 C C . GLU A 1 114 ? -21.205 -3.107 22.168 1.00 88.00 114 GLU A C 1
ATOM 879 O O . GLU A 1 114 ? -21.923 -3.549 21.267 1.00 88.00 114 GLU A O 1
ATOM 884 N N . LYS A 1 115 ? -20.441 -3.920 22.909 1.00 86.44 115 LYS A N 1
ATOM 885 C CA . LYS A 1 115 ? -20.446 -5.379 22.724 1.00 86.44 115 LYS A CA 1
ATOM 886 C C . LYS A 1 115 ? -21.795 -6.000 23.071 1.00 86.44 115 LYS A C 1
ATOM 888 O O . LYS A 1 115 ? -22.254 -6.880 22.344 1.00 86.44 115 LYS A O 1
ATOM 893 N N . GLN A 1 116 ? -22.424 -5.565 24.163 1.00 85.69 116 GLN A N 1
ATOM 894 C CA . GLN A 1 116 ? -23.744 -6.066 24.554 1.00 85.69 116 GLN A CA 1
ATOM 895 C C . GLN A 1 116 ? -24.793 -5.739 23.491 1.00 85.69 116 GLN A C 1
ATOM 897 O O . GLN A 1 116 ? -25.586 -6.613 23.142 1.00 85.69 116 GLN A O 1
ATOM 902 N N . VAL A 1 117 ? -24.758 -4.534 22.919 1.00 85.88 117 VAL A N 1
ATOM 903 C CA . VAL A 1 117 ? -25.656 -4.153 21.820 1.00 85.88 117 VAL A CA 1
ATOM 904 C C . VAL A 1 117 ? -25.448 -5.039 20.590 1.00 85.88 117 VAL A C 1
ATOM 906 O O . VAL A 1 117 ? -26.421 -5.527 20.011 1.00 85.88 117 VAL A O 1
ATOM 909 N N . LEU A 1 118 ? -24.196 -5.309 20.204 1.00 86.56 118 LEU A N 1
ATOM 910 C CA . LEU A 1 118 ? -23.890 -6.216 19.091 1.00 86.56 118 LEU A CA 1
ATOM 911 C C . LEU A 1 118 ? -24.464 -7.620 19.335 1.00 86.56 118 LEU A C 1
ATOM 913 O O . LEU A 1 118 ? -25.132 -8.165 18.461 1.00 86.56 118 LEU A O 1
ATOM 917 N N . ILE A 1 119 ? -24.285 -8.177 20.534 1.00 85.94 119 ILE A N 1
ATOM 918 C CA . ILE A 1 119 ? -24.821 -9.502 20.884 1.00 85.94 119 ILE A CA 1
ATOM 919 C C . ILE A 1 119 ? -26.358 -9.503 20.868 1.00 85.94 119 ILE A C 1
ATOM 921 O O . ILE A 1 119 ? -26.965 -10.411 20.300 1.00 85.94 119 ILE A O 1
ATOM 925 N N . GLN A 1 120 ? -26.998 -8.488 21.457 1.00 84.75 120 GLN A N 1
ATOM 926 C CA . GLN A 1 120 ? -28.463 -8.381 21.534 1.00 84.75 120 GLN A CA 1
ATOM 927 C C . GLN A 1 120 ? -29.119 -8.231 20.158 1.00 84.75 120 GLN A C 1
ATOM 929 O O . GLN A 1 120 ? -30.221 -8.729 19.940 1.00 84.75 120 GLN A O 1
ATOM 934 N N . THR A 1 121 ? -28.427 -7.597 19.214 1.00 82.94 121 THR A N 1
ATOM 935 C CA . THR A 1 121 ? -28.873 -7.450 17.820 1.00 82.94 121 THR A CA 1
ATOM 936 C C . THR A 1 121 ? -28.520 -8.656 16.940 1.00 82.94 121 THR A C 1
ATOM 938 O O . THR A 1 121 ? -28.770 -8.633 15.736 1.00 82.94 121 THR A O 1
ATOM 941 N N . GLY A 1 122 ? -27.967 -9.727 17.522 1.00 81.62 122 GLY A N 1
ATOM 942 C CA . GLY A 1 122 ? -27.618 -10.961 16.815 1.00 81.62 122 GLY A CA 1
ATOM 943 C C . GLY A 1 122 ? -26.321 -10.886 16.004 1.00 81.62 122 GLY A C 1
ATOM 944 O O . GLY A 1 122 ? -26.084 -11.753 15.163 1.00 81.62 122 GLY A O 1
ATOM 945 N N . ASN A 1 123 ? -25.477 -9.878 16.238 1.00 82.88 123 ASN A N 1
ATOM 946 C CA . ASN A 1 123 ? -24.178 -9.741 15.585 1.00 82.88 123 ASN A CA 1
ATOM 947 C C . ASN A 1 123 ? -23.092 -10.547 16.310 1.00 82.88 123 ASN A C 1
ATOM 949 O O . ASN A 1 123 ? -23.062 -10.657 17.537 1.00 82.88 123 ASN A O 1
ATOM 953 N N . THR A 1 124 ? -22.142 -11.078 15.542 1.00 79.62 124 THR A N 1
ATOM 954 C CA . THR A 1 124 ? -20.937 -11.710 16.088 1.00 79.62 124 THR A CA 1
ATOM 955 C C . THR A 1 124 ? -19.914 -10.652 16.476 1.00 79.62 124 THR A C 1
ATOM 957 O O . THR A 1 124 ? -19.614 -9.762 15.677 1.00 79.62 124 THR A O 1
ATOM 960 N N . LEU A 1 125 ? -19.325 -10.777 17.666 1.00 80.00 125 LEU A N 1
ATOM 961 C CA . LEU A 1 125 ? -18.201 -9.928 18.046 1.00 80.00 125 LEU A CA 1
ATOM 962 C C . LEU A 1 125 ? -16.974 -10.274 17.188 1.00 80.00 125 LEU A C 1
ATOM 964 O O . LEU A 1 125 ? -16.623 -11.452 17.096 1.00 80.00 125 LEU A O 1
ATOM 968 N N . PRO A 1 126 ? -16.315 -9.282 16.568 1.00 73.81 126 PRO A N 1
ATOM 969 C CA . PRO A 1 126 ? -15.067 -9.524 15.864 1.00 73.81 126 PRO A CA 1
ATOM 970 C C . PRO A 1 126 ? -13.965 -9.917 16.852 1.00 73.81 126 PRO A C 1
ATOM 972 O O . PRO A 1 126 ? -13.936 -9.443 17.992 1.00 73.81 126 PRO A O 1
ATOM 975 N N . ASP A 1 127 ? -13.039 -10.762 16.399 1.00 73.56 127 ASP A N 1
ATOM 976 C CA . ASP A 1 127 ? -11.890 -11.174 17.200 1.00 73.56 127 ASP A CA 1
ATOM 977 C C . ASP A 1 127 ? -11.106 -9.950 17.689 1.00 73.56 127 ASP A C 1
ATOM 979 O O . ASP A 1 127 ? -10.732 -9.067 16.913 1.00 73.56 127 ASP A O 1
ATOM 983 N N . ILE A 1 128 ? -10.833 -9.910 18.996 1.00 64.88 128 ILE A N 1
ATOM 984 C CA . ILE A 1 128 ? -10.195 -8.761 19.661 1.00 64.88 128 ILE A CA 1
ATOM 985 C C . ILE A 1 128 ? -8.786 -8.505 19.100 1.00 64.88 128 ILE A C 1
ATOM 987 O O . ILE A 1 128 ? -8.337 -7.358 19.061 1.00 64.88 128 ILE A O 1
ATOM 991 N N . ASN A 1 129 ? -8.121 -9.568 18.632 1.00 70.62 129 ASN A N 1
ATOM 992 C CA . ASN A 1 129 ? -6.863 -9.513 17.901 1.00 70.62 129 ASN A CA 1
ATOM 993 C C . ASN A 1 129 ? -6.946 -10.451 16.695 1.00 70.62 129 ASN A C 1
ATOM 995 O O . ASN A 1 129 ? -6.907 -11.671 16.855 1.00 70.62 129 ASN A O 1
ATOM 999 N N . SER A 1 130 ? -7.026 -9.884 15.497 1.00 76.94 130 SER A N 1
ATOM 1000 C CA . SER A 1 130 ? -6.971 -10.637 14.245 1.00 76.94 130 SER A CA 1
ATOM 1001 C C . SER A 1 130 ? -5.780 -10.180 13.407 1.00 76.94 130 SER A C 1
ATOM 1003 O O . SER A 1 130 ? -5.279 -9.062 13.550 1.00 76.94 130 SER A O 1
ATOM 1005 N N . SER A 1 131 ? -5.284 -11.073 12.555 1.00 77.38 131 SER A N 1
ATOM 1006 C CA . SER A 1 131 ? -4.210 -10.773 11.611 1.00 77.38 131 SER A CA 1
ATOM 1007 C C . SER A 1 131 ? -4.744 -10.937 10.197 1.00 77.38 131 SER A C 1
ATOM 1009 O O . SER A 1 131 ? -5.193 -12.017 9.819 1.00 77.38 131 SER A O 1
ATOM 1011 N N . GLU A 1 132 ? -4.710 -9.858 9.424 1.00 79.44 132 GLU A N 1
ATOM 1012 C CA . GLU A 1 132 ? -5.004 -9.873 7.993 1.00 79.44 132 GLU A CA 1
ATOM 1013 C C . GLU A 1 132 ? -3.680 -9.977 7.234 1.00 79.44 132 GLU A C 1
ATOM 1015 O O . GLU A 1 132 ? -2.773 -9.171 7.447 1.00 79.44 132 GLU A O 1
ATOM 1020 N N . VAL A 1 133 ? -3.557 -10.976 6.358 1.00 84.56 133 VAL A N 1
ATOM 1021 C CA . VAL A 1 133 ? -2.324 -11.245 5.609 1.00 84.56 133 VAL A CA 1
ATOM 1022 C C . VAL A 1 133 ? -2.544 -10.971 4.131 1.00 84.56 133 VAL A C 1
ATOM 1024 O O . VAL A 1 133 ? -3.376 -11.609 3.488 1.00 84.56 133 VAL A O 1
ATOM 1027 N N . THR A 1 134 ? -1.755 -10.057 3.576 1.00 84.38 134 THR A N 1
ATOM 1028 C CA . THR A 1 134 ? -1.651 -9.868 2.128 1.00 84.38 134 THR A CA 1
ATOM 1029 C C . THR A 1 134 ? -0.515 -10.724 1.598 1.00 84.38 134 THR A C 1
ATOM 1031 O O . THR A 1 134 ? 0.646 -10.520 1.964 1.00 84.38 134 THR A O 1
ATOM 1034 N N . ASN A 1 135 ? -0.861 -11.666 0.725 1.00 90.25 135 ASN A N 1
ATOM 1035 C CA . ASN A 1 135 ? 0.087 -12.599 0.134 1.00 90.25 135 ASN A CA 1
ATOM 1036 C C . ASN A 1 135 ? 0.934 -11.943 -0.975 1.00 90.25 135 ASN A C 1
ATOM 1038 O O . ASN A 1 135 ? 0.462 -11.014 -1.641 1.00 90.25 135 ASN A O 1
ATOM 1042 N N . PRO A 1 136 ? 2.155 -12.449 -1.226 1.00 91.94 136 PRO A N 1
ATOM 1043 C CA . PRO A 1 136 ? 3.021 -11.936 -2.277 1.00 91.94 136 PRO A CA 1
ATOM 1044 C C . PRO A 1 136 ? 2.369 -11.926 -3.666 1.00 91.94 136 PRO A C 1
ATOM 1046 O O . PRO A 1 136 ? 1.613 -12.830 -4.043 1.00 91.94 136 PRO A O 1
ATOM 1049 N N . SER A 1 137 ? 2.738 -10.942 -4.482 1.00 94.00 137 SER A N 1
ATOM 1050 C CA . SER A 1 137 ? 2.393 -10.924 -5.907 1.00 94.00 137 SER A CA 1
ATOM 1051 C C . SER A 1 137 ? 3.577 -10.495 -6.759 1.00 94.00 137 SER A C 1
ATOM 1053 O O . SER A 1 137 ? 4.425 -9.708 -6.339 1.00 94.00 137 SER A O 1
ATOM 1055 N N . PHE A 1 138 ? 3.635 -11.025 -7.973 1.00 96.25 138 PHE A N 1
ATOM 1056 C CA . PHE A 1 138 ? 4.737 -10.819 -8.898 1.00 96.25 138 PHE A CA 1
ATOM 1057 C C . PHE A 1 138 ? 4.209 -10.254 -10.205 1.00 96.25 138 PHE A C 1
ATOM 1059 O O . PHE A 1 138 ? 3.217 -10.738 -10.750 1.00 96.25 138 PHE A O 1
ATOM 1066 N N . ILE A 1 139 ? 4.886 -9.232 -10.711 1.00 97.69 139 ILE A N 1
ATOM 1067 C CA . ILE A 1 139 ? 4.570 -8.592 -11.981 1.00 97.69 139 ILE A CA 1
ATOM 1068 C C . ILE A 1 139 ? 5.825 -8.629 -12.839 1.00 97.69 139 ILE A C 1
ATOM 1070 O O . ILE A 1 139 ? 6.875 -8.131 -12.431 1.00 97.69 139 ILE A O 1
ATOM 1074 N N . LEU A 1 140 ? 5.707 -9.206 -14.028 1.00 98.12 140 LEU A N 1
ATOM 1075 C CA . LEU A 1 140 ? 6.712 -9.136 -15.082 1.00 98.12 140 LEU A CA 1
ATOM 1076 C C . LEU A 1 140 ? 6.166 -8.263 -16.202 1.00 98.12 140 LEU A C 1
ATOM 1078 O O . LEU A 1 140 ? 5.081 -8.532 -16.708 1.00 98.12 140 LEU A O 1
ATOM 1082 N N . GLY A 1 141 ? 6.915 -7.237 -16.583 1.00 97.88 141 GLY A N 1
ATOM 1083 C CA . GLY A 1 141 ? 6.547 -6.307 -17.642 1.00 97.88 141 GLY A CA 1
ATOM 1084 C C . GLY A 1 141 ? 7.572 -6.311 -18.763 1.00 97.88 141 GLY A C 1
ATOM 1085 O O . GLY A 1 141 ? 8.779 -6.366 -18.517 1.00 97.88 141 GLY A O 1
ATOM 1086 N N . ALA A 1 142 ? 7.100 -6.221 -19.998 1.00 98.19 142 ALA A N 1
ATOM 1087 C CA . ALA A 1 142 ? 7.938 -5.985 -21.163 1.00 98.19 142 ALA A CA 1
ATOM 1088 C C . ALA A 1 142 ? 7.313 -4.890 -22.023 1.00 98.19 142 ALA A C 1
ATOM 1090 O O . ALA A 1 142 ? 6.127 -4.940 -22.339 1.00 98.19 142 ALA A O 1
ATOM 1091 N N . GLY A 1 143 ? 8.120 -3.917 -22.426 1.00 98.19 143 GLY A N 1
ATOM 1092 C CA . GLY A 1 143 ? 7.711 -2.831 -23.300 1.00 98.19 143 GLY A CA 1
ATOM 1093 C C . GLY A 1 143 ? 8.789 -2.479 -24.312 1.00 98.19 143 GLY A C 1
ATOM 1094 O O . GLY A 1 143 ? 9.972 -2.785 -24.136 1.00 98.19 143 GLY A O 1
ATOM 1095 N N . TYR A 1 144 ? 8.377 -1.820 -25.388 1.00 97.75 144 TYR A N 1
ATOM 1096 C CA . TYR A 1 144 ? 9.284 -1.362 -26.436 1.00 97.75 144 TYR A CA 1
ATOM 1097 C C . TYR A 1 144 ? 8.995 0.091 -26.780 1.00 97.75 144 TYR A C 1
ATOM 1099 O O . TYR A 1 144 ? 7.861 0.449 -27.055 1.00 97.75 144 TYR A O 1
ATOM 1107 N N . HIS A 1 145 ? 10.002 0.951 -26.767 1.00 97.44 145 HIS A N 1
ATOM 1108 C CA . HIS A 1 145 ? 9.829 2.364 -27.061 1.00 97.44 145 HIS A CA 1
ATOM 1109 C C . HIS A 1 145 ? 9.908 2.649 -28.567 1.00 97.44 145 HIS A C 1
ATOM 1111 O O . HIS A 1 145 ? 10.903 2.340 -29.221 1.00 97.44 145 HIS A O 1
ATOM 1117 N N . PHE A 1 146 ? 8.884 3.310 -29.100 1.00 97.12 146 PHE A N 1
ATOM 1118 C CA . PHE A 1 146 ? 8.846 3.865 -30.448 1.00 97.12 146 PHE A CA 1
ATOM 1119 C C . PHE A 1 146 ? 8.887 5.391 -30.371 1.00 97.12 146 PHE A C 1
ATOM 1121 O O . PHE A 1 146 ? 8.013 6.010 -29.766 1.00 97.12 146 PHE A O 1
ATOM 1128 N N . GLY A 1 147 ? 9.883 6.006 -31.006 1.00 94.69 147 GLY A N 1
ATOM 1129 C CA . GLY A 1 147 ? 9.977 7.458 -31.147 1.00 94.69 147 GLY A CA 1
ATOM 1130 C C . GLY A 1 147 ? 9.689 7.892 -32.581 1.00 94.69 147 GLY A C 1
ATOM 1131 O O . GLY A 1 147 ? 10.337 7.415 -33.510 1.00 94.69 147 GLY A O 1
ATOM 1132 N N . PHE A 1 148 ? 8.753 8.823 -32.770 1.00 92.56 148 PHE A N 1
ATOM 1133 C CA . PHE A 1 148 ? 8.497 9.492 -34.044 1.00 92.56 148 PHE A CA 1
ATOM 1134 C C . PHE A 1 148 ? 8.470 11.014 -33.863 1.00 92.56 148 PHE A C 1
ATOM 1136 O O . PHE A 1 148 ? 7.531 11.588 -33.306 1.00 92.56 148 PHE A O 1
ATOM 1143 N N . LYS A 1 149 ? 9.499 11.697 -34.381 1.00 92.62 149 LYS A N 1
ATOM 1144 C CA . LYS A 1 149 ? 9.697 13.147 -34.215 1.00 92.62 149 LYS A CA 1
ATOM 1145 C C . LYS A 1 149 ? 9.644 13.549 -32.730 1.00 92.62 149 LYS A C 1
ATOM 1147 O O . LYS A 1 149 ? 10.543 13.206 -31.976 1.00 92.62 149 LYS A O 1
ATOM 1152 N N . LYS A 1 150 ? 8.603 14.286 -32.327 1.00 94.19 150 LYS A N 1
ATOM 1153 C CA . LYS A 1 150 ? 8.376 14.769 -30.955 1.00 94.19 150 LYS A CA 1
ATOM 1154 C C . LYS A 1 150 ? 7.433 13.871 -30.144 1.00 94.19 150 LYS A C 1
ATOM 1156 O O . LYS A 1 150 ? 7.143 14.190 -28.998 1.00 94.19 150 LYS A O 1
ATOM 1161 N N . ILE A 1 151 ? 6.920 12.796 -30.740 1.00 96.06 151 ILE A N 1
ATOM 1162 C CA . ILE A 1 151 ? 5.952 11.891 -30.118 1.00 96.06 151 ILE A CA 1
ATOM 1163 C C . ILE A 1 151 ? 6.659 10.573 -29.813 1.00 96.06 151 ILE A C 1
ATOM 1165 O O . ILE A 1 151 ? 7.336 10.013 -30.673 1.00 96.06 151 ILE A O 1
ATOM 1169 N N . GLY A 1 152 ? 6.499 10.078 -28.590 1.00 95.50 152 GLY A N 1
ATOM 1170 C CA . GLY A 1 152 ? 6.963 8.757 -28.180 1.00 95.50 152 GLY A CA 1
ATOM 1171 C C . GLY A 1 152 ? 5.788 7.894 -27.736 1.00 95.50 152 GLY A C 1
ATOM 1172 O O . GLY A 1 152 ? 4.890 8.382 -27.055 1.00 95.50 152 GLY A O 1
ATOM 1173 N N . PHE A 1 153 ? 5.805 6.614 -28.092 1.00 96.62 153 PHE A N 1
ATOM 1174 C CA . PHE A 1 153 ? 4.821 5.621 -27.667 1.00 96.62 153 PHE A CA 1
ATOM 1175 C C . PHE A 1 153 ? 5.544 4.374 -27.153 1.00 96.62 153 PHE A C 1
ATOM 1177 O O . PHE A 1 153 ? 6.554 3.965 -27.718 1.00 96.62 153 PHE A O 1
ATOM 1184 N N . THR A 1 154 ? 5.072 3.788 -26.055 1.00 97.38 154 THR A N 1
ATOM 1185 C CA . THR A 1 154 ? 5.678 2.586 -25.458 1.00 97.38 154 THR A CA 1
ATOM 1186 C C . THR A 1 154 ? 4.563 1.600 -25.127 1.00 97.38 154 THR A C 1
ATOM 1188 O O . THR A 1 154 ? 3.996 1.707 -24.042 1.00 97.38 154 THR A O 1
ATOM 1191 N N . PRO A 1 155 ? 4.186 0.683 -26.036 1.00 97.38 155 PRO A N 1
ATOM 1192 C CA . PRO A 1 155 ? 3.298 -0.405 -25.671 1.00 97.38 155 PRO A CA 1
ATOM 1193 C C . PRO A 1 155 ? 4.005 -1.320 -24.673 1.00 97.38 155 PRO A C 1
ATOM 1195 O O . PRO A 1 155 ? 5.221 -1.530 -24.755 1.00 97.38 155 PRO A O 1
ATOM 1198 N N . GLU A 1 156 ? 3.223 -1.875 -23.757 1.00 97.19 156 GLU A N 1
ATOM 1199 C CA . GLU A 1 156 ? 3.685 -2.832 -22.763 1.00 97.19 156 GLU A CA 1
ATOM 1200 C C . GLU A 1 156 ? 2.716 -4.006 -22.627 1.00 97.19 156 GLU A C 1
ATOM 1202 O O . GLU A 1 156 ? 1.522 -3.894 -22.908 1.00 97.19 156 GLU A O 1
ATOM 1207 N N . VAL A 1 157 ? 3.257 -5.136 -22.186 1.00 98.12 157 VAL A N 1
ATOM 1208 C CA . VAL A 1 157 ? 2.517 -6.317 -21.747 1.00 98.12 157 VAL A CA 1
ATOM 1209 C C . VAL A 1 157 ? 3.008 -6.678 -20.357 1.00 98.12 157 VAL A C 1
ATOM 1211 O O . VAL A 1 157 ? 4.216 -6.732 -20.120 1.00 98.12 157 VAL A O 1
ATOM 1214 N N . ASN A 1 158 ? 2.062 -6.966 -19.465 1.00 97.75 158 ASN A N 1
ATOM 1215 C CA . ASN A 1 158 ? 2.332 -7.357 -18.090 1.00 97.75 158 ASN A CA 1
ATOM 1216 C C . ASN A 1 158 ? 1.736 -8.739 -17.805 1.00 97.75 158 ASN A C 1
ATOM 1218 O O . ASN A 1 158 ? 0.579 -9.006 -18.127 1.00 97.75 158 ASN A O 1
ATOM 1222 N N . LEU A 1 159 ? 2.522 -9.599 -17.166 1.00 97.62 159 LEU A N 1
ATOM 1223 C CA . LEU A 1 159 ? 2.080 -10.858 -16.581 1.00 97.62 159 LEU A CA 1
ATOM 1224 C C . LEU A 1 159 ? 2.035 -10.691 -15.066 1.00 97.62 159 LEU A C 1
ATOM 1226 O O . LEU A 1 159 ? 3.021 -10.271 -14.460 1.00 97.62 159 LEU A O 1
ATOM 1230 N N . ILE A 1 160 ? 0.892 -11.017 -14.470 1.00 95.94 160 ILE A N 1
ATOM 1231 C CA . ILE A 1 160 ? 0.645 -10.877 -13.035 1.00 95.94 160 ILE A CA 1
ATOM 1232 C C . ILE A 1 160 ? 0.403 -12.270 -12.464 1.00 95.94 160 ILE A C 1
ATOM 1234 O O . ILE A 1 160 ? -0.474 -12.990 -12.937 1.00 95.94 160 ILE A O 1
ATOM 1238 N N . ALA A 1 161 ? 1.176 -12.635 -11.447 1.00 93.94 161 ALA A N 1
ATOM 1239 C CA . ALA A 1 161 ? 1.003 -13.864 -10.689 1.00 93.94 161 ALA A CA 1
ATOM 1240 C C . ALA A 1 161 ? 0.743 -13.522 -9.220 1.00 93.94 161 ALA A C 1
ATOM 1242 O O . ALA A 1 161 ? 1.518 -12.792 -8.598 1.00 93.94 161 ALA A O 1
ATOM 1243 N N . THR A 1 162 ? -0.343 -14.049 -8.665 1.00 91.81 162 THR A N 1
ATOM 1244 C CA . THR A 1 162 ? -0.698 -13.904 -7.249 1.00 91.81 162 THR A CA 1
ATOM 1245 C C . THR A 1 162 ? -0.516 -15.230 -6.520 1.00 91.81 162 THR A C 1
ATOM 1247 O O . THR A 1 162 ? -0.520 -16.299 -7.132 1.00 91.81 162 THR A O 1
ATOM 1250 N N . THR A 1 163 ? -0.303 -15.164 -5.206 1.00 89.38 163 THR A N 1
ATOM 1251 C CA . THR A 1 163 ? -0.083 -16.354 -4.364 1.00 89.38 163 THR A CA 1
ATOM 1252 C C . THR A 1 163 ? -1.255 -16.647 -3.426 1.00 89.38 163 THR A C 1
ATOM 1254 O O . THR A 1 163 ? -1.142 -17.472 -2.527 1.00 89.38 163 THR A O 1
ATOM 1257 N N . ASP A 1 164 ? -2.408 -16.014 -3.650 1.00 82.81 164 ASP A N 1
ATOM 1258 C CA . ASP A 1 164 ? -3.609 -16.115 -2.814 1.00 82.81 164 ASP A CA 1
ATOM 1259 C C . ASP A 1 164 ? -4.450 -17.384 -3.040 1.00 82.81 164 ASP A C 1
ATOM 1261 O O . ASP A 1 164 ? -5.521 -17.528 -2.458 1.00 82.81 164 ASP A O 1
ATOM 1265 N N . GLY A 1 165 ? -3.938 -18.339 -3.819 1.00 76.56 165 GLY A N 1
ATOM 1266 C CA . GLY A 1 165 ? -4.589 -19.623 -4.069 1.00 76.56 165 GLY A CA 1
ATOM 1267 C C . GLY A 1 165 ? -5.693 -19.552 -5.128 1.00 76.56 165 GLY A C 1
ATOM 1268 O O . GLY A 1 165 ? -5.821 -18.578 -5.867 1.00 76.56 165 GLY A O 1
ATOM 1269 N N . ARG A 1 166 ? -6.466 -20.638 -5.255 1.00 69.69 166 ARG A N 1
ATOM 1270 C CA . ARG A 1 166 ? -7.633 -20.683 -6.151 1.00 69.69 166 ARG A CA 1
ATOM 1271 C C . ARG A 1 166 ? -8.821 -20.019 -5.457 1.00 69.69 166 ARG A C 1
ATOM 1273 O O . ARG A 1 166 ? -9.101 -20.352 -4.309 1.00 69.69 166 ARG A O 1
ATOM 1280 N N . ARG A 1 167 ? -9.498 -19.123 -6.171 1.00 58.31 167 ARG A N 1
ATOM 1281 C CA . ARG A 1 167 ? -10.800 -18.563 -5.794 1.00 58.31 167 ARG A CA 1
ATOM 1282 C C . ARG A 1 167 ? -11.918 -19.317 -6.495 1.00 58.31 167 ARG A C 1
ATOM 1284 O O . ARG A 1 167 ? -11.663 -19.787 -7.629 1.00 58.31 167 ARG A O 1
#